Protein AF-A0A496ZF35-F1 (afdb_monom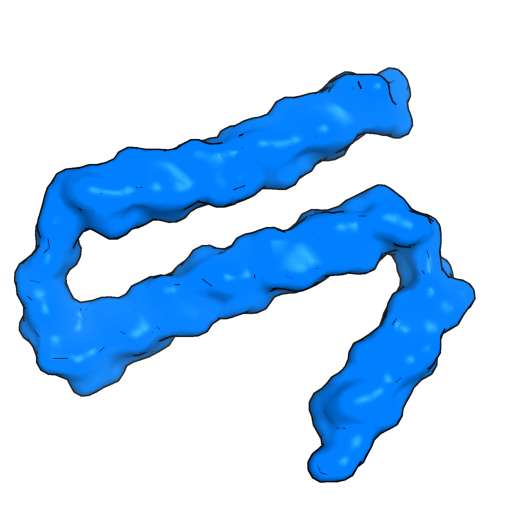er_lite)

Radius of gyration: 14.34 Å; chains: 1; bounding box: 27×32×32 Å

Sequence (65 aa):
MTAQLLMNQGFFYCKGWEGGVFMSSEVIFTGIVGIVFLGDPVTLRFWVGGILIFGSVVALNRLKA

Secondary structure (DSSP, 8-state):
-HHHHHHHHHHHHS-HHHHHHHHHHHHHHHHHHHHHHH-----HHHHHHHHHHHHHHHHHHHHT-

Foldseek 3Di:
DVVVVCLVVVPVPDDVLVVLVVVLVVVLVCLVVVCVVVVDPPDVVNVVVSCVSVVVNVVVVVVVD

Structure (mmCIF, N/CA/C/O backbone):
data_AF-A0A496ZF35-F1
#
_entry.id   AF-A0A496ZF35-F1
#
loop_
_atom_site.group_PDB
_atom_site.id
_atom_site.type_symbol
_atom_site.label_atom_id
_atom_site.label_alt_id
_atom_site.label_comp_id
_atom_site.label_asym_id
_atom_site.label_entity_id
_atom_site.label_seq_id
_atom_site.pdbx_PDB_ins_code
_atom_site.Cartn_x
_atom_site.Cartn_y
_atom_site.Cartn_z
_atom_site.occupancy
_atom_site.B_iso_or_equiv
_atom_site.auth_seq_id
_atom_site.auth_comp_id
_atom_site.auth_asym_id
_atom_site.auth_atom_id
_atom_site.pdbx_PDB_model_num
ATOM 1 N N . MET A 1 1 ? 10.402 -19.110 1.756 1.00 57.22 1 MET A N 1
ATOM 2 C CA . MET A 1 1 ? 11.446 -19.044 0.703 1.00 57.22 1 MET A CA 1
ATOM 3 C C . MET A 1 1 ? 10.904 -18.635 -0.670 1.00 57.22 1 MET A C 1
ATOM 5 O O . MET A 1 1 ? 11.639 -18.045 -1.447 1.00 57.22 1 MET A O 1
ATOM 9 N N . THR A 1 2 ? 9.629 -18.895 -0.972 1.00 79.75 2 THR A N 1
ATOM 10 C CA . THR A 1 2 ? 8.992 -18.553 -2.257 1.00 79.75 2 THR A CA 1
ATOM 11 C C . THR A 1 2 ? 8.916 -17.044 -2.524 1.00 79.75 2 THR A C 1
ATOM 13 O O . THR A 1 2 ? 9.297 -16.609 -3.604 1.00 79.75 2 THR A O 1
ATOM 16 N N . ALA A 1 3 ? 8.521 -16.233 -1.536 1.00 75.88 3 ALA A N 1
ATOM 17 C CA . ALA A 1 3 ? 8.402 -14.776 -1.693 1.00 75.88 3 ALA A CA 1
ATOM 18 C C . ALA A 1 3 ? 9.742 -14.079 -2.003 1.00 75.88 3 ALA A C 1
ATOM 20 O O . ALA A 1 3 ? 9.816 -13.241 -2.893 1.00 75.88 3 ALA A O 1
ATOM 21 N N . GLN A 1 4 ? 10.827 -14.470 -1.328 1.00 76.81 4 GLN A N 1
ATOM 22 C CA . GLN A 1 4 ? 12.154 -13.881 -1.557 1.00 76.81 4 GLN A CA 1
ATOM 23 C C . GLN A 1 4 ? 12.759 -14.281 -2.911 1.00 76.81 4 GLN A C 1
ATOM 25 O O . GLN A 1 4 ? 13.453 -13.478 -3.535 1.00 76.81 4 GLN A O 1
ATOM 30 N N . LEU A 1 5 ? 12.486 -15.503 -3.389 1.00 84.00 5 LEU A N 1
ATOM 31 C CA . LEU A 1 5 ? 12.845 -15.910 -4.751 1.00 84.00 5 LEU A CA 1
ATOM 32 C C . LEU A 1 5 ? 12.072 -15.088 -5.789 1.00 84.00 5 LEU A C 1
ATOM 34 O O . LEU A 1 5 ? 12.669 -14.598 -6.743 1.00 84.00 5 LEU A O 1
ATOM 38 N N . LEU A 1 6 ? 10.772 -14.882 -5.572 1.00 79.75 6 LEU A N 1
ATOM 39 C CA . LEU A 1 6 ? 9.913 -14.117 -6.474 1.00 79.75 6 LEU A CA 1
ATOM 40 C C . LEU A 1 6 ? 10.288 -12.629 -6.512 1.00 79.75 6 LEU A C 1
ATOM 42 O O . LEU A 1 6 ? 10.280 -12.028 -7.579 1.00 79.75 6 LEU A O 1
ATOM 46 N N . MET A 1 7 ? 10.707 -12.060 -5.380 1.00 79.62 7 MET A N 1
ATOM 47 C CA . MET A 1 7 ? 11.210 -10.689 -5.304 1.00 79.62 7 MET A CA 1
ATOM 48 C C . MET A 1 7 ? 12.514 -10.524 -6.097 1.00 79.62 7 MET A C 1
ATOM 50 O O . MET A 1 7 ? 12.622 -9.596 -6.888 1.00 79.62 7 MET A O 1
ATOM 54 N N . ASN A 1 8 ? 13.471 -11.453 -5.975 1.00 79.19 8 ASN A N 1
ATOM 55 C CA . ASN A 1 8 ? 14.712 -11.404 -6.760 1.00 79.19 8 ASN A CA 1
ATOM 56 C C . ASN A 1 8 ? 14.484 -11.619 -8.266 1.00 79.19 8 ASN A C 1
ATOM 58 O O . ASN A 1 8 ? 15.126 -10.963 -9.081 1.00 79.19 8 ASN A O 1
ATOM 62 N N . GLN A 1 9 ? 13.570 -12.515 -8.649 1.00 75.81 9 GLN A N 1
ATOM 63 C CA . GLN A 1 9 ? 13.247 -12.769 -10.059 1.00 75.81 9 GLN A CA 1
ATOM 64 C C . GLN A 1 9 ? 12.425 -11.626 -10.677 1.00 75.81 9 GLN A C 1
ATOM 66 O O . GLN A 1 9 ? 12.674 -11.229 -11.812 1.00 75.81 9 GLN A O 1
ATOM 71 N N . GLY A 1 10 ? 11.479 -11.055 -9.928 1.00 71.19 1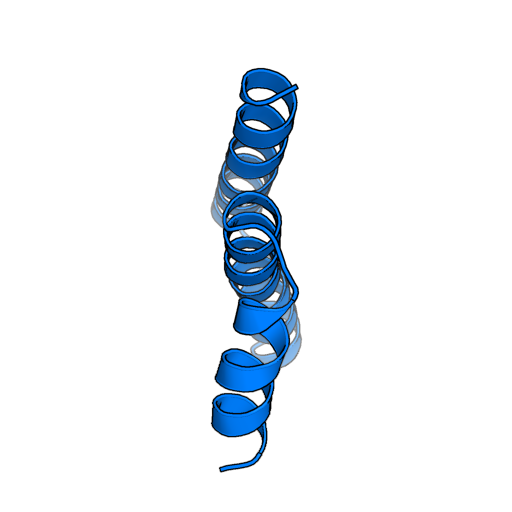0 GLY A N 1
ATOM 72 C CA . GLY A 1 10 ? 10.630 -9.954 -10.385 1.00 71.19 10 GLY A CA 1
ATOM 73 C C . GLY A 1 10 ? 11.381 -8.627 -10.516 1.00 71.19 10 GLY A C 1
ATOM 74 O O . GLY A 1 10 ? 11.188 -7.905 -11.491 1.00 71.19 10 GLY A O 1
ATOM 75 N N . PHE A 1 11 ? 12.301 -8.325 -9.594 1.00 69.69 11 PHE A N 1
ATOM 76 C CA . PHE A 1 11 ? 13.095 -7.089 -9.646 1.00 69.69 11 PHE A CA 1
ATOM 77 C C . PHE A 1 11 ? 14.137 -7.083 -10.776 1.00 69.69 11 PHE A C 1
ATOM 79 O O . PHE A 1 11 ? 14.635 -6.021 -11.137 1.00 69.69 11 PHE A O 1
ATOM 86 N N . PHE A 1 12 ? 14.456 -8.250 -11.347 1.00 67.62 12 PHE A N 1
ATOM 87 C CA . PHE A 1 12 ? 15.375 -8.373 -12.481 1.00 67.62 12 PHE A CA 1
ATOM 88 C C . PHE A 1 12 ? 14.734 -7.943 -13.813 1.00 67.62 12 PHE A C 1
ATOM 90 O O . PHE A 1 12 ? 15.429 -7.459 -14.702 1.00 67.62 12 PHE A O 1
ATOM 97 N N . TYR A 1 13 ? 13.412 -8.099 -13.946 1.00 68.25 13 TYR A N 1
ATOM 98 C CA . TYR A 1 13 ? 12.658 -7.731 -15.153 1.00 68.25 13 TYR A CA 1
ATOM 99 C C . TYR A 1 13 ? 11.988 -6.351 -15.069 1.00 68.25 13 TYR A C 1
ATOM 101 O O . TYR A 1 13 ? 11.697 -5.756 -16.105 1.00 68.25 13 TYR A O 1
ATOM 109 N N . CYS A 1 14 ? 11.770 -5.821 -13.865 1.00 63.78 14 CYS A N 1
ATOM 110 C CA . CYS A 1 14 ? 11.195 -4.492 -13.654 1.00 63.78 14 CYS A CA 1
ATOM 111 C C . CYS A 1 14 ? 12.263 -3.390 -13.702 1.00 63.78 14 CYS A C 1
ATOM 113 O O . CYS A 1 14 ? 13.341 -3.521 -13.119 1.00 63.78 14 CYS A O 1
ATOM 115 N N . LYS A 1 15 ? 11.955 -2.231 -14.306 1.00 66.25 15 LYS A N 1
ATOM 116 C CA . LYS A 1 15 ? 12.777 -1.033 -14.078 1.00 66.25 15 LYS A CA 1
ATOM 117 C C . LYS A 1 15 ? 12.675 -0.646 -12.602 1.00 66.25 15 LYS A C 1
ATOM 119 O O . LYS A 1 15 ? 11.613 -0.751 -11.997 1.00 66.25 15 LYS A O 1
ATOM 124 N N . GLY A 1 16 ? 13.741 -0.079 -12.027 1.00 67.69 16 GLY A N 1
ATOM 125 C CA . GLY A 1 16 ? 13.753 0.348 -10.613 1.00 67.69 16 GLY A CA 1
ATOM 126 C C . GLY A 1 16 ? 12.637 1.337 -10.226 1.00 67.69 16 GLY A C 1
ATOM 127 O O . GLY A 1 16 ? 12.356 1.530 -9.050 1.00 67.69 16 GLY A O 1
ATOM 128 N N . TRP A 1 17 ? 11.977 1.937 -11.220 1.00 66.00 17 TRP A N 1
ATOM 129 C CA . TRP A 1 17 ? 10.731 2.683 -11.068 1.00 66.00 17 TRP A CA 1
ATOM 130 C C . TRP A 1 17 ? 9.538 1.805 -10.634 1.00 66.00 17 TRP A C 1
ATOM 132 O O . TRP A 1 17 ? 8.883 2.094 -9.638 1.00 66.00 17 TRP A O 1
ATOM 142 N N . GLU A 1 18 ? 9.293 0.704 -11.344 1.00 69.69 18 GLU A N 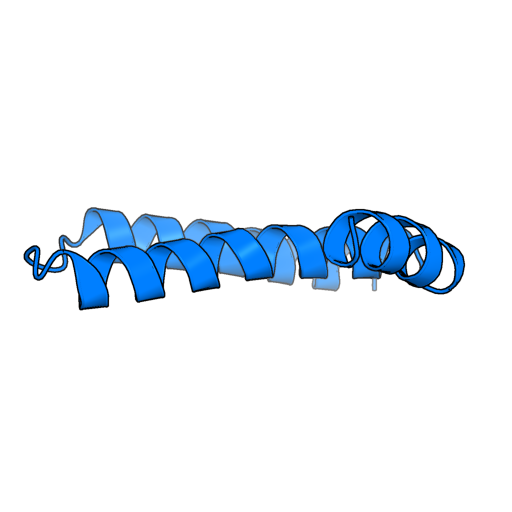1
ATOM 143 C CA . GLU A 1 18 ? 8.204 -0.244 -11.074 1.00 69.69 18 GLU A CA 1
ATOM 144 C C . GLU A 1 18 ? 8.418 -0.963 -9.736 1.00 69.69 18 GLU A C 1
ATOM 146 O O . GLU A 1 18 ? 7.472 -1.178 -8.980 1.00 69.69 18 GLU A O 1
ATOM 151 N N . GLY A 1 19 ? 9.680 -1.242 -9.393 1.00 69.44 19 GLY A N 1
ATOM 152 C CA . GLY A 1 19 ? 10.053 -1.809 -8.097 1.00 69.44 19 GLY A CA 1
ATOM 153 C C . GLY A 1 19 ? 9.676 -0.920 -6.905 1.00 69.44 19 GLY A C 1
ATOM 154 O O . GLY A 1 19 ? 9.241 -1.429 -5.873 1.00 69.44 19 GLY A O 1
ATOM 155 N N . GLY A 1 20 ? 9.781 0.406 -7.056 1.00 71.38 20 GLY A N 1
ATOM 156 C CA . GLY A 1 20 ? 9.362 1.368 -6.031 1.00 71.38 20 GLY A CA 1
ATOM 157 C C . GLY A 1 20 ? 7.845 1.387 -5.823 1.00 71.38 20 GLY A C 1
ATOM 158 O O . GLY A 1 20 ? 7.378 1.350 -4.687 1.00 71.38 20 GLY A O 1
ATOM 159 N N . VAL A 1 21 ? 7.073 1.359 -6.915 1.00 73.31 21 VAL A N 1
ATOM 160 C CA . VAL A 1 21 ? 5.599 1.290 -6.877 1.00 73.31 21 VAL A CA 1
ATOM 161 C C . VAL A 1 21 ? 5.124 0.001 -6.197 1.00 73.31 21 VAL A C 1
ATOM 163 O O . VAL A 1 21 ? 4.187 0.029 -5.394 1.00 73.31 21 VAL A O 1
ATOM 166 N N . PHE A 1 22 ? 5.782 -1.123 -6.486 1.00 75.81 22 PHE A N 1
ATOM 167 C CA . PHE A 1 22 ? 5.421 -2.427 -5.933 1.00 75.81 22 PHE A CA 1
ATOM 168 C C . PHE A 1 22 ? 5.638 -2.489 -4.413 1.00 75.81 22 PHE A C 1
ATOM 170 O O . PHE A 1 22 ? 4.729 -2.862 -3.673 1.00 75.81 22 PHE A O 1
ATOM 177 N N . MET A 1 23 ? 6.795 -2.016 -3.937 1.00 75.81 23 MET A N 1
ATOM 178 C CA . MET A 1 23 ? 7.116 -1.909 -2.505 1.00 75.81 23 MET A CA 1
ATOM 179 C C . MET A 1 23 ? 6.120 -1.020 -1.751 1.00 75.81 23 MET A C 1
ATOM 181 O O . MET A 1 23 ? 5.632 -1.384 -0.685 1.00 75.81 23 MET A O 1
ATOM 185 N N . SER A 1 24 ? 5.774 0.144 -2.307 1.00 77.75 24 SER A N 1
ATOM 186 C CA . SER A 1 24 ? 4.811 1.046 -1.665 1.00 77.75 24 SER A CA 1
ATOM 187 C C . SER A 1 24 ? 3.380 0.493 -1.656 1.00 77.75 24 SER A C 1
ATOM 189 O O . SER A 1 24 ? 2.630 0.758 -0.717 1.00 77.75 24 SER A O 1
ATOM 191 N N . SER A 1 25 ? 3.002 -0.303 -2.660 1.00 76.81 25 SER A N 1
ATOM 192 C CA . SER A 1 25 ? 1.683 -0.952 -2.718 1.00 76.81 25 SER A CA 1
ATOM 193 C C . SER A 1 25 ? 1.523 -2.030 -1.643 1.00 76.81 25 SER A C 1
ATOM 195 O O . SER A 1 25 ? 0.445 -2.161 -1.061 1.00 76.81 25 SER A O 1
ATOM 197 N N . GLU A 1 26 ? 2.601 -2.751 -1.319 1.00 80.06 26 GLU A N 1
ATOM 198 C CA . GLU A 1 26 ? 2.608 -3.757 -0.250 1.00 80.06 26 GLU A CA 1
ATOM 199 C C . GLU A 1 26 ? 2.296 -3.141 1.125 1.00 80.06 26 GLU A C 1
ATOM 201 O O . GLU A 1 26 ? 1.538 -3.717 1.911 1.00 80.06 26 GLU A O 1
ATOM 206 N N . VAL A 1 27 ? 2.801 -1.929 1.391 1.00 82.25 27 VAL A N 1
ATOM 207 C CA . VAL A 1 27 ? 2.553 -1.196 2.647 1.00 82.25 27 VAL A CA 1
ATOM 208 C C . VAL A 1 27 ? 1.074 -0.835 2.801 1.00 82.25 27 VAL A C 1
ATOM 210 O O . VAL A 1 27 ? 0.499 -1.016 3.874 1.00 82.25 27 VAL A O 1
ATOM 213 N N . ILE A 1 28 ? 0.435 -0.360 1.728 1.00 80.88 28 ILE A N 1
ATOM 214 C CA . ILE A 1 28 ? -0.991 -0.001 1.745 1.00 80.88 28 ILE A CA 1
ATOM 215 C C . ILE A 1 28 ? -1.849 -1.253 1.930 1.00 80.88 28 ILE A C 1
ATOM 217 O O . ILE A 1 28 ? -2.762 -1.258 2.756 1.00 80.88 28 ILE A O 1
ATOM 221 N N . PHE A 1 29 ? -1.531 -2.329 1.208 1.00 81.94 29 PHE A N 1
ATOM 222 C CA . PHE A 1 29 ? -2.260 -3.590 1.305 1.00 81.94 29 PHE A CA 1
ATOM 223 C C . PHE A 1 29 ? -2.169 -4.189 2.713 1.00 81.94 29 PHE A C 1
ATOM 225 O O . PHE A 1 29 ? -3.187 -4.534 3.309 1.00 81.94 29 PHE A O 1
ATOM 232 N N . THR A 1 30 ? -0.965 -4.223 3.287 1.00 83.50 30 THR A N 1
ATOM 233 C CA . THR A 1 30 ? -0.733 -4.695 4.660 1.00 83.50 30 THR A CA 1
ATOM 234 C C . THR A 1 30 ? -1.478 -3.838 5.681 1.00 83.50 30 THR A C 1
ATOM 236 O O . THR A 1 30 ? -2.086 -4.377 6.602 1.00 83.50 30 THR A O 1
ATOM 239 N N . GLY A 1 31 ? -1.498 -2.513 5.502 1.00 81.38 31 GLY A N 1
ATOM 240 C CA . GLY A 1 31 ? -2.256 -1.607 6.365 1.00 81.38 31 GLY A CA 1
ATOM 241 C C . GLY A 1 31 ? -3.765 -1.872 6.339 1.00 81.38 31 GLY A C 1
ATOM 242 O O . GLY A 1 31 ? -4.397 -1.915 7.392 1.00 81.38 31 GLY A O 1
ATOM 243 N N . ILE A 1 32 ? -4.341 -2.102 5.153 1.00 81.12 32 ILE A N 1
ATOM 244 C CA . ILE A 1 32 ? -5.771 -2.419 4.996 1.00 81.12 32 ILE A CA 1
ATOM 245 C C . ILE A 1 32 ? -6.095 -3.773 5.632 1.00 81.12 32 ILE A C 1
ATOM 247 O O . ILE A 1 32 ? -7.032 -3.870 6.422 1.00 81.12 32 ILE A O 1
ATOM 251 N N . VAL A 1 33 ? -5.311 -4.809 5.319 1.00 84.25 33 VAL A N 1
ATOM 252 C CA . VAL A 1 33 ? -5.503 -6.155 5.878 1.00 84.25 33 VAL A CA 1
ATOM 253 C C . VAL A 1 33 ? -5.367 -6.132 7.400 1.00 84.25 33 VAL A C 1
ATOM 255 O O . VAL A 1 33 ? -6.185 -6.740 8.083 1.00 84.25 33 VAL A O 1
ATOM 258 N N . GLY A 1 34 ? -4.399 -5.386 7.938 1.00 80.25 34 GLY A N 1
ATOM 259 C CA . GLY A 1 34 ? -4.213 -5.215 9.376 1.00 80.25 34 GLY A CA 1
ATOM 260 C C . GLY A 1 34 ? -5.445 -4.630 10.063 1.00 80.25 34 GLY A C 1
ATOM 261 O O . GLY A 1 34 ? -5.915 -5.199 11.039 1.00 80.25 34 GLY A O 1
ATOM 262 N N . ILE A 1 35 ? -6.029 -3.558 9.523 1.00 79.56 35 ILE A N 1
ATOM 263 C CA . ILE A 1 35 ? -7.252 -2.955 10.081 1.00 79.56 35 ILE A CA 1
ATOM 264 C C . ILE A 1 35 ? -8.437 -3.918 10.025 1.00 79.56 35 ILE A C 1
ATOM 266 O O . ILE A 1 35 ? -9.174 -4.043 10.999 1.00 79.56 35 ILE A O 1
ATOM 270 N N . VAL A 1 36 ? -8.623 -4.608 8.896 1.00 81.12 36 VAL A N 1
ATOM 271 C CA . VAL A 1 36 ? -9.727 -5.564 8.726 1.00 81.12 36 VAL A CA 1
ATOM 272 C C . VAL A 1 36 ? -9.596 -6.735 9.701 1.00 81.12 36 VAL A C 1
ATOM 274 O O . VAL A 1 36 ? -10.600 -7.195 10.236 1.00 81.12 36 VAL A O 1
ATOM 277 N N . PHE A 1 37 ? -8.373 -7.210 9.945 1.00 79.88 37 PHE A N 1
ATOM 278 C CA . PHE A 1 37 ? -8.122 -8.364 10.805 1.00 79.88 37 PHE A CA 1
ATOM 279 C C . PHE A 1 37 ? -8.152 -8.018 12.299 1.00 79.88 37 PHE A C 1
ATOM 281 O O . PHE A 1 37 ? -8.607 -8.829 13.102 1.00 79.88 37 PHE A O 1
ATOM 288 N N . LEU A 1 38 ? -7.673 -6.828 12.676 1.00 77.88 38 LEU A N 1
ATOM 289 C CA . LEU A 1 38 ? -7.613 -6.376 14.070 1.00 77.88 38 LEU A CA 1
ATOM 290 C C . LEU A 1 38 ? -8.931 -5.725 14.537 1.00 77.88 38 LEU A C 1
ATOM 292 O O . LEU A 1 38 ? -9.196 -5.664 15.733 1.00 77.88 38 LEU A O 1
ATOM 296 N N . GLY A 1 39 ? -9.803 -5.321 13.603 1.00 70.12 39 GLY A N 1
ATOM 297 C CA . GLY A 1 39 ? -11.131 -4.775 13.905 1.00 70.12 39 GLY A CA 1
ATOM 298 C C . GLY A 1 39 ? -11.103 -3.376 14.530 1.00 70.12 39 GLY A C 1
ATOM 299 O O . GLY A 1 39 ? -12.116 -2.921 15.064 1.00 70.12 39 GLY A O 1
ATOM 300 N N . ASP A 1 40 ? -9.955 -2.697 14.481 1.00 70.38 40 ASP A N 1
ATOM 301 C CA . ASP A 1 40 ? -9.751 -1.381 15.076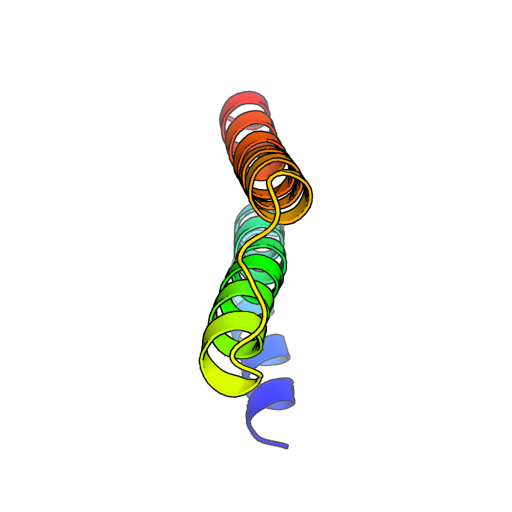 1.00 70.38 40 ASP A CA 1
ATOM 302 C C . ASP A 1 40 ? -10.489 -0.262 14.321 1.00 70.38 40 ASP A C 1
ATOM 304 O O . ASP A 1 40 ? -10.617 -0.297 13.090 1.00 70.38 40 ASP A O 1
ATOM 308 N N . PRO A 1 41 ? -10.940 0.790 15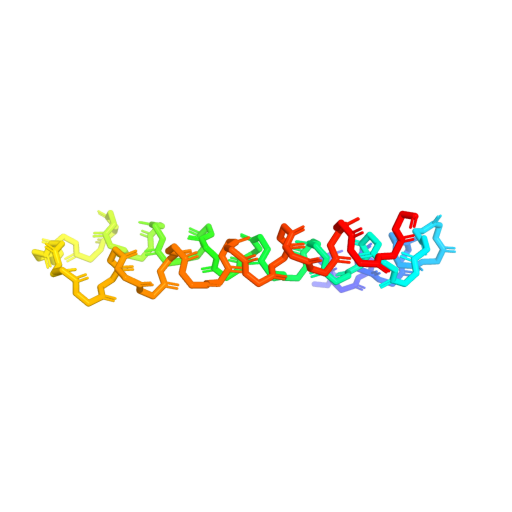.031 1.00 71.19 41 PRO A N 1
ATOM 309 C CA . PRO A 1 41 ? -11.605 1.920 14.403 1.00 71.19 41 PRO A CA 1
ATOM 310 C C . PRO A 1 41 ? -10.662 2.624 13.419 1.00 71.19 41 PRO A C 1
ATOM 312 O O . PRO A 1 41 ? -9.597 3.133 13.789 1.00 71.19 41 PRO A O 1
ATOM 315 N N . VAL A 1 42 ? -11.087 2.700 12.153 1.00 69.25 42 VAL A N 1
ATOM 316 C CA . VAL A 1 42 ? -10.384 3.432 11.091 1.00 69.25 42 VAL A CA 1
ATOM 317 C C . VAL A 1 42 ? -10.235 4.892 11.511 1.00 69.25 42 VAL A C 1
ATOM 319 O O . VAL A 1 42 ? -11.164 5.693 11.435 1.00 69.25 42 VAL A O 1
ATOM 322 N N . THR A 1 43 ? -9.040 5.246 11.972 1.00 78.31 43 THR A N 1
ATOM 323 C CA . THR A 1 43 ? -8.734 6.605 12.416 1.00 78.31 43 THR A CA 1
ATOM 324 C C . THR A 1 43 ? -8.363 7.465 11.206 1.00 78.31 43 THR A C 1
ATOM 326 O O . THR A 1 43 ? -7.664 6.999 10.308 1.00 78.31 43 THR A O 1
ATOM 329 N N . LEU A 1 44 ? -8.732 8.753 11.199 1.00 77.50 44 LEU A N 1
ATOM 330 C CA . LEU A 1 44 ? -8.365 9.715 10.137 1.00 77.50 44 LEU A CA 1
ATOM 331 C C . LEU A 1 44 ? -6.860 9.726 9.799 1.00 77.50 44 LEU A C 1
ATOM 333 O O . LEU A 1 44 ? -6.481 9.972 8.658 1.00 77.50 44 LEU A O 1
ATOM 337 N N . ARG A 1 45 ? -5.996 9.405 10.771 1.00 77.75 45 ARG A N 1
ATOM 338 C CA . ARG A 1 45 ? -4.53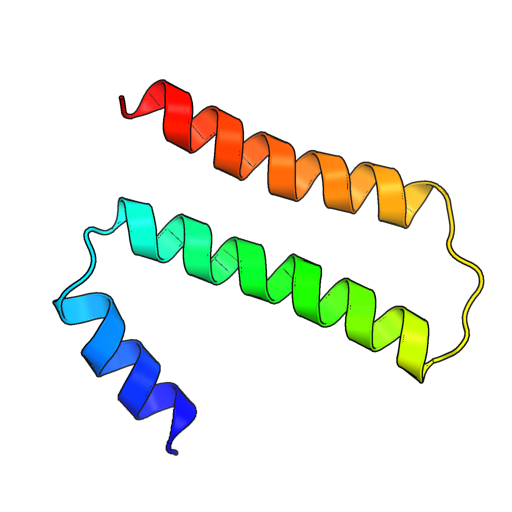8 9.285 10.590 1.00 77.75 45 ARG A CA 1
ATOM 339 C C . ARG A 1 45 ? -4.156 8.181 9.603 1.00 77.75 45 ARG A C 1
ATOM 341 O O . ARG A 1 45 ? -3.212 8.365 8.843 1.00 77.75 45 ARG A O 1
ATOM 348 N N . PHE A 1 46 ? -4.897 7.073 9.583 1.00 77.12 46 PHE A N 1
ATOM 349 C CA . PHE A 1 46 ? -4.688 5.997 8.617 1.00 77.12 46 PHE A CA 1
ATOM 350 C C . PHE A 1 46 ? -5.021 6.458 7.199 1.00 77.12 46 PHE A C 1
ATOM 352 O O . PHE A 1 46 ? -4.244 6.234 6.278 1.00 77.12 46 PHE A O 1
ATOM 359 N N . TRP A 1 47 ? -6.133 7.176 7.037 1.00 78.25 47 TRP A N 1
ATOM 360 C CA . TRP A 1 47 ? -6.542 7.726 5.746 1.00 78.25 47 TRP A CA 1
ATOM 361 C C . TRP A 1 47 ? -5.542 8.755 5.209 1.00 78.25 47 TRP A C 1
ATOM 363 O O . TRP A 1 47 ? -5.129 8.665 4.055 1.00 78.25 47 TRP A O 1
ATOM 373 N N . VAL A 1 48 ? -5.095 9.693 6.052 1.00 83.25 48 VAL A N 1
ATOM 374 C CA . VAL A 1 48 ? -4.073 10.683 5.669 1.00 83.25 48 VAL A CA 1
ATOM 375 C C . VAL A 1 48 ? -2.744 9.999 5.340 1.00 83.25 48 VAL A C 1
ATOM 377 O O . VAL A 1 48 ? -2.123 10.341 4.338 1.00 83.25 48 VAL A O 1
ATOM 380 N N . GLY A 1 49 ? -2.330 9.003 6.129 1.00 81.56 49 GLY A N 1
ATOM 381 C CA . GLY A 1 49 ? -1.126 8.214 5.856 1.00 81.56 49 GLY A CA 1
ATOM 382 C C . GLY A 1 49 ? -1.211 7.440 4.537 1.00 81.56 49 GLY A C 1
ATOM 383 O O . GLY A 1 49 ? -0.278 7.489 3.740 1.00 81.56 49 GLY A O 1
ATOM 384 N N . GLY A 1 50 ? -2.345 6.791 4.264 1.00 79.06 50 GLY A N 1
ATOM 385 C CA . GLY A 1 50 ? -2.591 6.061 3.019 1.00 79.06 50 GLY A CA 1
ATOM 386 C C . GLY A 1 50 ? -2.590 6.970 1.789 1.00 79.06 50 GLY A C 1
ATOM 387 O O . GLY A 1 50 ? -1.915 6.662 0.808 1.00 79.06 50 GLY A O 1
ATOM 388 N N . ILE A 1 51 ? -3.268 8.124 1.861 1.00 81.62 51 ILE A N 1
ATOM 389 C CA . ILE A 1 51 ? -3.233 9.145 0.801 1.00 81.62 51 ILE A CA 1
ATOM 390 C C . ILE A 1 51 ? -1.807 9.655 0.590 1.00 81.62 51 ILE A C 1
ATOM 392 O O . ILE A 1 51 ? -1.407 9.852 -0.552 1.00 81.62 51 ILE A O 1
ATOM 396 N N . LEU A 1 52 ? -1.035 9.868 1.658 1.00 82.94 52 LEU A N 1
ATOM 397 C CA . LEU A 1 52 ? 0.332 10.371 1.552 1.00 82.94 52 LEU A CA 1
ATOM 398 C C . LEU A 1 52 ? 1.250 9.356 0.860 1.00 82.94 52 LEU A C 1
ATOM 400 O O . LEU A 1 52 ? 1.950 9.729 -0.076 1.00 82.94 52 LEU A O 1
ATOM 404 N N . ILE A 1 53 ? 1.190 8.076 1.242 1.00 81.12 53 ILE A N 1
ATOM 405 C CA . ILE A 1 53 ? 1.971 7.009 0.595 1.00 81.12 53 ILE A CA 1
ATOM 406 C C . ILE A 1 53 ? 1.571 6.881 -0.880 1.00 81.12 53 ILE A C 1
ATOM 408 O O . ILE A 1 53 ? 2.432 6.910 -1.758 1.00 81.12 53 ILE A O 1
ATOM 412 N N . PHE A 1 54 ? 0.269 6.805 -1.174 1.00 76.88 54 PHE A N 1
ATOM 413 C CA . PHE A 1 54 ? -0.218 6.677 -2.549 1.00 76.88 54 PHE A CA 1
ATOM 414 C C . PHE A 1 54 ? 0.119 7.919 -3.391 1.00 76.88 54 PHE A C 1
ATOM 416 O O . PHE A 1 54 ? 0.586 7.810 -4.523 1.00 76.88 54 PHE A O 1
ATOM 423 N N . GLY A 1 55 ? -0.042 9.110 -2.815 1.00 80.88 55 GLY A N 1
ATOM 424 C CA . GLY A 1 55 ? 0.282 10.392 -3.432 1.00 80.88 55 GLY A CA 1
ATOM 425 C C . GLY A 1 55 ? 1.768 10.540 -3.743 1.00 80.88 55 GLY A C 1
ATOM 426 O O . GLY A 1 55 ? 2.108 10.996 -4.832 1.00 80.88 55 GLY A O 1
ATOM 427 N N . SER A 1 56 ? 2.663 10.099 -2.853 1.00 75.31 56 SER A N 1
ATOM 428 C CA . SER A 1 56 ? 4.107 10.086 -3.112 1.00 75.31 56 SER A CA 1
ATOM 429 C C . SER A 1 56 ? 4.471 9.179 -4.287 1.00 75.31 56 SER A C 1
ATOM 431 O O . SER A 1 56 ? 5.269 9.577 -5.134 1.00 75.31 56 SER A O 1
ATOM 433 N N . VAL A 1 57 ? 3.854 8.000 -4.393 1.00 71.12 57 VAL A N 1
ATOM 434 C CA . VAL A 1 57 ? 4.083 7.073 -5.514 1.00 71.12 57 VAL A CA 1
ATOM 435 C C . VAL A 1 57 ? 3.588 7.668 -6.833 1.00 71.12 57 VAL A C 1
ATOM 437 O O . VAL A 1 57 ? 4.306 7.641 -7.832 1.00 71.12 57 VAL A O 1
ATOM 440 N N . VAL A 1 58 ? 2.392 8.266 -6.837 1.00 74.19 58 VAL A N 1
ATOM 441 C CA . VAL A 1 58 ? 1.827 8.946 -8.014 1.00 74.19 58 VAL A CA 1
ATOM 442 C C . VAL A 1 58 ? 2.673 10.155 -8.422 1.00 74.19 58 VAL A C 1
ATOM 444 O O . VAL A 1 58 ? 2.930 10.345 -9.610 1.00 74.19 58 VAL A O 1
ATOM 447 N N . ALA A 1 59 ? 3.139 10.959 -7.464 1.00 79.25 59 ALA A N 1
ATOM 448 C CA . ALA A 1 59 ? 3.991 12.116 -7.726 1.00 79.25 59 ALA A CA 1
ATOM 449 C C . ALA A 1 59 ? 5.328 11.695 -8.336 1.00 79.25 59 ALA A C 1
ATOM 451 O O . ALA A 1 59 ? 5.741 12.239 -9.358 1.00 79.25 59 ALA A O 1
ATOM 452 N N . LEU A 1 60 ? 5.967 10.676 -7.764 1.00 71.25 60 LEU A N 1
ATOM 453 C CA . LEU A 1 60 ? 7.178 10.104 -8.326 1.00 71.25 60 LEU A CA 1
ATOM 454 C C . LEU A 1 60 ? 6.897 9.558 -9.758 1.00 71.25 60 LEU A C 1
ATOM 456 O O . LEU A 1 60 ? 7.732 9.750 -10.640 1.00 71.25 60 LEU A O 1
ATOM 460 N N . ASN A 1 61 ? 5.715 8.962 -10.027 1.00 67.69 61 ASN A N 1
ATOM 461 C CA . ASN A 1 61 ? 5.329 8.440 -11.360 1.00 67.69 61 ASN A CA 1
ATOM 462 C C . ASN A 1 61 ? 5.178 9.533 -12.402 1.00 67.69 61 ASN A C 1
ATOM 464 O O . ASN A 1 61 ? 5.471 9.326 -13.574 1.00 67.69 61 ASN A O 1
ATOM 468 N N . ARG A 1 62 ? 4.726 10.707 -11.970 1.00 68.19 62 ARG A N 1
ATOM 469 C CA . ARG A 1 62 ? 4.580 11.883 -12.825 1.00 68.19 62 ARG A CA 1
ATOM 470 C C . ARG A 1 62 ? 5.900 12.628 -13.018 1.00 68.19 62 ARG A C 1
ATOM 472 O O . ARG A 1 62 ? 6.075 13.234 -14.062 1.00 68.19 62 ARG A O 1
ATOM 479 N N . LEU A 1 63 ? 6.813 12.576 -12.045 1.00 62.91 63 LEU A N 1
ATOM 480 C CA . LEU A 1 63 ? 8.132 13.221 -12.108 1.00 62.91 63 LEU A CA 1
ATOM 481 C C . LEU A 1 63 ? 9.161 12.449 -12.940 1.00 62.91 63 LEU A C 1
ATOM 483 O O . LEU A 1 63 ? 10.164 13.026 -13.347 1.00 62.91 63 LEU A O 1
ATOM 487 N N . LYS A 1 64 ? 8.939 11.152 -13.161 1.00 54.78 64 LYS A N 1
ATOM 488 C CA . LYS A 1 64 ? 9.807 10.306 -13.989 1.00 54.78 64 LYS A CA 1
ATOM 489 C C . LYS A 1 64 ? 9.226 10.014 -15.384 1.00 54.78 64 LYS A C 1
ATOM 491 O O . LYS A 1 64 ? 9.798 9.188 -16.095 1.00 54.78 64 LYS A O 1
ATOM 496 N N . ALA A 1 65 ? 8.103 10.656 -15.725 1.00 47.50 65 ALA A N 1
ATOM 497 C CA . ALA A 1 65 ? 7.504 10.683 -17.060 1.00 47.50 65 ALA A CA 1
ATOM 498 C C . ALA A 1 65 ? 8.197 11.714 -17.959 1.00 47.50 65 ALA A C 1
ATOM 500 O O . ALA A 1 65 ? 8.621 12.763 -17.424 1.00 47.50 65 ALA A O 1
#

pLDDT: mean 74.8, std 7.3, range [47.5, 84.25]